Protein AF-A0A7I7LDH7-F1 (afdb_monomer_lite)

Sequence (86 aa):
MVAERLCAAAELIDNAIADHWARLTFDGAAAGRDYPSHGDALRAGLERLGAQLSQWSSATVDIAVAMRAAANHYVDADRGAAARIA

InterPro domains:
  IPR022536 ESX-1 secretion-associated protein EspC [PF10824] (3-85)

Organism: NCBI:txid133549

Structure (mmCIF, N/CA/C/O backbone):
data_AF-A0A7I7LDH7-F1
#
_entry.id   AF-A0A7I7LDH7-F1
#
loop_
_atom_site.group_PDB
_atom_site.id
_atom_site.type_symbol
_atom_site.label_atom_id
_atom_site.label_alt_id
_atom_site.label_comp_id
_atom_site.label_asym_id
_atom_site.label_entity_id
_atom_site.label_seq_id
_atom_site.pdbx_PDB_ins_code
_atom_site.Cartn_x
_atom_site.Cartn_y
_atom_site.Cartn_z
_atom_site.occupancy
_atom_site.B_iso_or_equiv
_atom_site.auth_seq_id
_atom_site.auth_comp_id
_atom_site.auth_asym_id
_atom_site.auth_atom_id
_atom_site.pdbx_PDB_model_num
ATOM 1 N N . MET A 1 1 ? 12.608 9.862 -10.293 1.00 72.38 1 MET A N 1
ATOM 2 C CA . MET A 1 1 ? 11.620 9.347 -11.288 1.00 72.38 1 MET A CA 1
ATOM 3 C C . MET A 1 1 ? 10.229 9.192 -10.659 1.00 72.38 1 MET A C 1
ATOM 5 O O . MET A 1 1 ? 10.111 9.311 -9.448 1.00 72.38 1 MET A O 1
ATOM 9 N N . VAL A 1 2 ? 9.165 8.943 -11.442 1.00 79.56 2 VAL A N 1
ATOM 10 C CA . VAL A 1 2 ? 7.796 8.714 -10.910 1.00 79.56 2 VAL A CA 1
ATOM 11 C C . VAL A 1 2 ? 7.738 7.531 -9.935 1.00 79.56 2 VAL A C 1
ATOM 13 O O . VAL A 1 2 ? 7.082 7.646 -8.907 1.00 79.56 2 VAL A O 1
ATOM 16 N N . ALA A 1 3 ? 8.490 6.460 -10.205 1.00 74.38 3 ALA A N 1
ATOM 17 C CA . ALA A 1 3 ? 8.599 5.288 -9.333 1.00 74.38 3 ALA A CA 1
ATOM 18 C C . ALA A 1 3 ? 9.143 5.625 -7.930 1.00 74.38 3 ALA A C 1
ATOM 20 O O . ALA A 1 3 ? 8.545 5.245 -6.934 1.00 74.38 3 ALA A O 1
ATOM 21 N N . GLU A 1 4 ? 10.219 6.412 -7.833 1.00 77.25 4 GLU A N 1
ATOM 22 C CA . GLU A 1 4 ? 10.783 6.832 -6.535 1.00 77.25 4 GLU A CA 1
ATOM 23 C C . GLU A 1 4 ? 9.802 7.689 -5.734 1.00 77.25 4 GLU A C 1
ATOM 25 O O . GLU A 1 4 ? 9.713 7.565 -4.519 1.00 77.25 4 GLU A O 1
ATOM 30 N N . ARG A 1 5 ? 9.025 8.535 -6.421 1.00 80.75 5 ARG A N 1
ATOM 31 C CA . ARG A 1 5 ? 8.004 9.361 -5.772 1.00 80.75 5 ARG A CA 1
ATOM 32 C C . ARG A 1 5 ? 6.833 8.520 -5.254 1.00 80.75 5 ARG A C 1
ATOM 34 O O . ARG A 1 5 ? 6.253 8.876 -4.237 1.00 80.75 5 ARG A O 1
ATOM 41 N N . LEU A 1 6 ? 6.496 7.427 -5.941 1.00 76.94 6 LEU A N 1
ATOM 42 C CA . LEU A 1 6 ? 5.487 6.464 -5.495 1.00 76.94 6 LEU A CA 1
ATOM 43 C C . LEU A 1 6 ? 5.968 5.684 -4.265 1.00 76.94 6 LEU A C 1
ATOM 45 O O . LEU A 1 6 ? 5.233 5.627 -3.286 1.00 76.94 6 LEU A O 1
ATOM 49 N N . CYS A 1 7 ? 7.207 5.180 -4.266 1.00 81.62 7 CYS A N 1
ATOM 50 C CA . CYS A 1 7 ? 7.782 4.511 -3.093 1.00 81.62 7 CYS A CA 1
ATOM 51 C C . CYS A 1 7 ? 7.870 5.452 -1.883 1.00 81.62 7 CYS A C 1
ATOM 53 O O . CYS A 1 7 ? 7.429 5.094 -0.799 1.00 81.62 7 CYS A O 1
ATOM 55 N N . ALA A 1 8 ? 8.356 6.681 -2.073 1.00 85.75 8 ALA A N 1
ATOM 56 C CA . ALA A 1 8 ? 8.458 7.653 -0.985 1.00 85.75 8 ALA A CA 1
ATOM 57 C C . ALA A 1 8 ? 7.083 8.032 -0.403 1.00 85.75 8 ALA A C 1
ATOM 59 O O . ALA A 1 8 ? 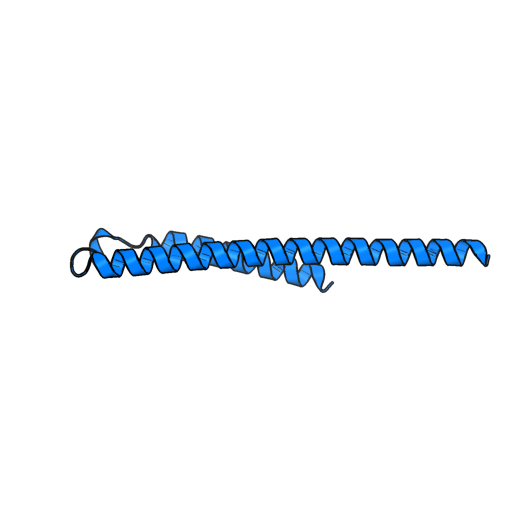6.951 8.226 0.802 1.00 85.75 8 ALA A O 1
ATOM 60 N N . ALA A 1 9 ? 6.047 8.130 -1.245 1.00 80.94 9 ALA A N 1
ATOM 61 C CA . ALA A 1 9 ? 4.684 8.368 -0.777 1.00 80.94 9 ALA A CA 1
ATOM 62 C C . ALA A 1 9 ? 4.131 7.169 0.011 1.00 80.94 9 ALA A C 1
ATOM 64 O O . ALA A 1 9 ? 3.486 7.369 1.036 1.00 80.94 9 ALA A O 1
ATOM 65 N N . ALA A 1 10 ? 4.409 5.948 -0.450 1.00 79.62 10 ALA A N 1
ATOM 66 C CA . ALA A 1 10 ? 4.010 4.708 0.208 1.00 79.62 10 ALA A CA 1
ATOM 67 C C . ALA A 1 10 ? 4.647 4.579 1.607 1.00 79.62 10 ALA A C 1
ATOM 69 O O . ALA A 1 10 ? 3.933 4.425 2.594 1.00 79.62 10 ALA A O 1
ATOM 70 N N . GLU A 1 11 ? 5.963 4.792 1.716 1.00 85.06 11 GLU A N 1
ATOM 71 C CA . GLU A 1 11 ? 6.689 4.778 2.996 1.00 85.06 11 GLU A CA 1
ATOM 72 C C . GLU A 1 11 ? 6.201 5.860 3.970 1.00 85.06 11 GLU A C 1
ATOM 74 O O . GLU A 1 11 ? 6.069 5.617 5.171 1.00 85.06 11 GLU A O 1
ATOM 79 N N . LEU A 1 12 ? 5.914 7.068 3.474 1.00 89.25 12 LEU A N 1
ATOM 80 C CA . LEU A 1 12 ? 5.414 8.164 4.307 1.00 89.25 12 LEU A CA 1
ATOM 81 C C . LEU A 1 12 ? 4.033 7.833 4.881 1.00 89.25 12 LEU A C 1
ATOM 83 O O . LEU A 1 12 ? 3.777 8.084 6.059 1.00 89.25 12 LEU A O 1
ATOM 87 N N . ILE A 1 13 ? 3.161 7.247 4.060 1.00 82.00 13 ILE A N 1
ATOM 88 C CA . ILE A 1 13 ? 1.822 6.827 4.473 1.00 82.00 13 ILE A CA 1
ATOM 89 C C . ILE A 1 13 ? 1.906 5.680 5.486 1.00 82.00 13 ILE A C 1
ATOM 91 O O . ILE A 1 13 ? 1.248 5.762 6.521 1.00 82.00 13 ILE A O 1
ATOM 95 N N . ASP A 1 14 ? 2.748 4.669 5.259 1.00 83.75 14 ASP A N 1
ATOM 96 C CA . ASP A 1 14 ? 2.913 3.550 6.197 1.00 83.75 14 ASP A CA 1
ATOM 97 C C . ASP A 1 14 ? 3.435 4.007 7.566 1.00 83.75 14 ASP A C 1
ATOM 99 O O . ASP A 1 14 ? 2.888 3.615 8.599 1.00 83.75 14 ASP A O 1
ATOM 103 N N . ASN A 1 15 ? 4.432 4.896 7.593 1.00 85.00 15 ASN A N 1
ATOM 104 C CA . ASN A 1 15 ? 4.948 5.458 8.843 1.00 85.00 15 ASN A CA 1
ATOM 105 C C . ASN A 1 15 ? 3.885 6.290 9.576 1.00 85.00 15 ASN A C 1
ATOM 107 O O . ASN A 1 1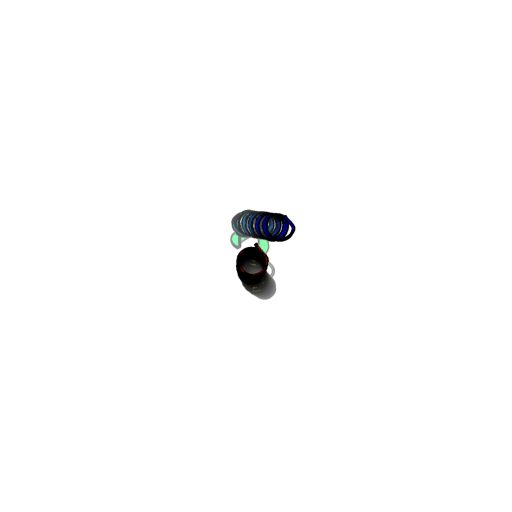5 ? 3.714 6.157 10.787 1.00 85.00 15 ASN A O 1
ATOM 111 N N . ALA A 1 16 ? 3.120 7.109 8.846 1.00 83.94 16 ALA A N 1
ATOM 112 C CA . ALA A 1 16 ? 2.043 7.902 9.432 1.00 83.94 16 ALA A CA 1
ATOM 113 C C . ALA A 1 16 ? 0.930 7.024 10.029 1.00 83.94 16 ALA A C 1
ATOM 115 O O . ALA A 1 16 ? 0.374 7.367 11.074 1.00 83.94 16 ALA A O 1
ATOM 116 N N . ILE A 1 17 ? 0.612 5.890 9.398 1.00 80.44 17 ILE A N 1
ATOM 117 C CA . ILE A 1 17 ? -0.333 4.903 9.933 1.00 80.44 17 ILE A CA 1
ATOM 118 C C . ILE A 1 17 ? 0.239 4.272 11.195 1.00 80.44 17 ILE A C 1
ATOM 120 O O . ILE A 1 17 ? -0.445 4.285 12.213 1.00 80.44 17 ILE A O 1
ATOM 124 N N . ALA A 1 18 ? 1.474 3.767 11.156 1.00 80.81 18 ALA A N 1
ATOM 125 C CA . ALA A 1 18 ? 2.107 3.127 12.306 1.00 80.81 18 ALA A CA 1
ATOM 126 C C . ALA A 1 18 ? 2.115 4.054 13.535 1.00 80.81 18 ALA A C 1
ATOM 128 O O . ALA A 1 18 ? 1.686 3.650 14.617 1.00 80.81 18 ALA A O 1
ATOM 129 N N . ASP A 1 19 ? 2.485 5.323 13.345 1.00 82.06 19 ASP A N 1
ATOM 130 C CA . ASP A 1 19 ? 2.476 6.339 14.399 1.00 82.06 19 ASP A CA 1
ATOM 131 C C . ASP A 1 19 ? 1.060 6.682 14.871 1.00 82.06 19 ASP A C 1
ATOM 133 O O . ASP A 1 19 ? 0.797 6.777 16.073 1.00 82.06 19 ASP A O 1
ATOM 137 N N . HIS A 1 20 ? 0.115 6.879 13.946 1.00 72.12 20 HIS A N 1
ATOM 138 C CA . HIS A 1 20 ? -1.263 7.201 14.312 1.00 72.12 20 HIS A CA 1
ATOM 139 C C . HIS A 1 20 ? -1.934 6.040 15.049 1.00 72.12 20 HIS A C 1
ATOM 141 O O . HIS A 1 20 ? -2.729 6.274 15.951 1.00 72.12 20 HIS A O 1
ATOM 147 N N . TRP A 1 21 ? -1.576 4.801 14.724 1.00 67.75 21 TRP A N 1
ATOM 148 C CA . TRP A 1 21 ? -2.119 3.591 15.332 1.00 67.75 21 TRP A CA 1
ATOM 149 C C . TRP A 1 21 ? -1.526 3.308 16.698 1.00 67.75 21 TRP A C 1
ATOM 151 O O . TRP A 1 21 ? -2.279 3.058 17.635 1.00 67.75 21 TRP A O 1
ATOM 161 N N . ALA A 1 22 ? -0.206 3.451 16.840 1.00 70.31 22 ALA A N 1
ATOM 162 C CA . ALA A 1 22 ? 0.466 3.421 18.137 1.00 70.31 22 ALA A CA 1
ATOM 163 C C . ALA A 1 22 ? -0.080 4.502 19.086 1.00 70.31 22 ALA A C 1
ATOM 165 O O . ALA A 1 22 ? -0.099 4.333 20.308 1.00 70.31 22 ALA A O 1
ATOM 166 N N . ARG A 1 23 ? -0.575 5.612 18.530 1.00 64.25 23 ARG A N 1
ATOM 167 C CA . ARG A 1 23 ? -1.300 6.630 19.288 1.00 64.25 23 ARG A CA 1
ATOM 168 C C . ARG A 1 23 ? -2.756 6.240 19.536 1.00 64.25 23 ARG A C 1
ATOM 170 O O . ARG A 1 23 ? -3.188 6.371 20.667 1.00 64.25 23 ARG A O 1
ATOM 177 N N . LEU A 1 24 ? -3.500 5.723 18.555 1.00 58.56 24 LEU A N 1
ATOM 178 C CA . LEU A 1 24 ? -4.897 5.263 18.690 1.00 58.56 24 LEU A CA 1
ATOM 179 C C . LEU A 1 24 ? -5.084 4.084 19.650 1.00 58.56 24 LEU A C 1
ATOM 181 O O . LEU A 1 24 ? -6.195 3.887 20.132 1.00 58.56 24 LEU A O 1
ATOM 185 N N . THR A 1 25 ? -4.017 3.376 20.027 1.00 57.50 25 THR A N 1
ATOM 186 C CA . THR A 1 25 ? -3.994 2.555 21.251 1.00 57.50 25 THR A CA 1
ATOM 187 C C . THR A 1 25 ? -4.260 3.355 22.540 1.00 57.50 25 THR A C 1
ATOM 189 O O . THR A 1 25 ? -4.181 2.785 23.627 1.00 57.50 25 THR A O 1
ATOM 192 N N . PHE A 1 26 ? -4.618 4.646 22.429 1.00 53.12 26 PHE A N 1
ATOM 193 C CA . PHE A 1 26 ? -5.423 5.434 23.364 1.00 53.12 26 PHE A CA 1
ATOM 194 C C . PHE A 1 26 ? -6.500 4.576 24.043 1.00 53.12 26 PHE A C 1
ATOM 196 O O . PHE A 1 26 ? -7.620 4.404 23.572 1.00 53.12 26 PHE A O 1
ATOM 203 N N . ASP A 1 27 ? -6.103 4.066 25.201 1.00 54.19 27 ASP A N 1
ATOM 204 C CA . ASP A 1 27 ? -6.888 3.980 26.416 1.00 54.19 27 ASP A CA 1
ATOM 205 C C . ASP A 1 27 ? -8.320 3.453 26.241 1.00 54.19 27 ASP A C 1
ATOM 207 O O . ASP A 1 27 ? -9.323 4.143 26.455 1.00 54.19 27 ASP A O 1
ATOM 211 N N 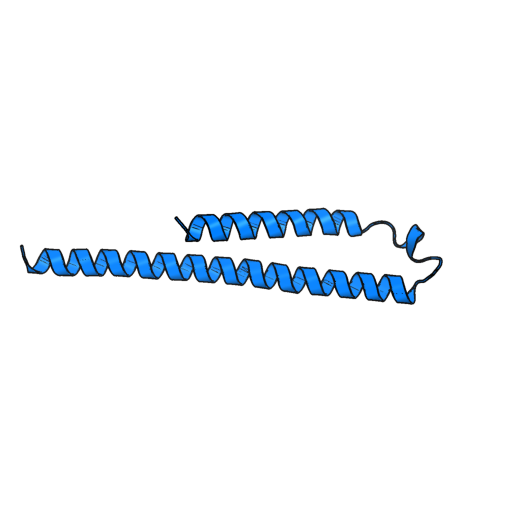. GLY A 1 28 ? -8.419 2.160 25.926 1.00 49.09 28 GLY A N 1
ATOM 212 C CA . GLY A 1 28 ? -9.669 1.415 26.074 1.00 49.09 28 GLY A CA 1
ATOM 213 C C . GLY A 1 28 ? -10.268 1.510 27.489 1.00 49.09 28 GLY A C 1
ATOM 214 O O . GLY A 1 28 ? -11.455 1.228 27.652 1.00 49.09 28 GLY A O 1
ATOM 215 N N . ALA A 1 29 ? -9.506 1.952 28.502 1.00 52.97 29 ALA A N 1
ATOM 216 C CA . ALA A 1 29 ? -10.029 2.193 29.842 1.00 52.97 29 ALA A CA 1
ATOM 217 C C . ALA A 1 29 ? -10.757 3.547 29.984 1.00 52.97 29 ALA A C 1
ATOM 219 O O . ALA A 1 29 ? -11.587 3.656 30.888 1.00 52.97 29 ALA A O 1
ATOM 220 N N . ALA A 1 30 ? -10.534 4.527 29.095 1.00 50.88 30 ALA A N 1
ATOM 221 C CA . ALA A 1 30 ? -11.222 5.825 29.109 1.00 50.88 30 ALA A CA 1
ATOM 222 C C . ALA A 1 30 ? -12.411 5.911 28.134 1.00 50.88 30 ALA A C 1
ATOM 224 O O . ALA A 1 30 ? -13.469 6.396 28.524 1.00 50.88 30 ALA A O 1
ATOM 225 N N . ALA A 1 31 ? -12.288 5.416 26.895 1.00 49.53 31 ALA A N 1
ATOM 226 C CA . ALA A 1 31 ? -13.384 5.473 25.911 1.00 49.53 31 ALA A CA 1
ATOM 227 C C . ALA A 1 31 ? -14.340 4.261 25.981 1.00 49.53 31 ALA A C 1
ATOM 229 O O . ALA A 1 31 ? -15.509 4.358 25.607 1.00 49.53 31 ALA A O 1
ATOM 230 N N . GLY A 1 32 ? -13.859 3.113 26.474 1.00 53.19 32 GLY A N 1
ATOM 231 C CA . GLY A 1 32 ? -14.610 1.852 26.502 1.00 53.19 32 GLY A CA 1
ATOM 232 C C . GLY A 1 32 ? -15.572 1.688 27.681 1.00 53.19 32 GLY A C 1
ATOM 233 O O . GLY A 1 32 ? -16.423 0.802 27.634 1.00 53.19 32 GLY A O 1
ATOM 234 N N . ARG A 1 33 ? -15.475 2.519 28.730 1.00 54.38 33 ARG A N 1
ATOM 235 C CA . ARG A 1 33 ? -16.328 2.363 29.923 1.00 54.38 33 ARG A CA 1
ATOM 236 C C . ARG A 1 33 ? -17.782 2.771 29.709 1.00 54.38 33 ARG A C 1
ATOM 238 O O . ARG A 1 33 ? -18.648 2.154 30.322 1.00 54.38 33 ARG A O 1
ATOM 245 N N . ASP A 1 34 ? -18.041 3.724 28.817 1.00 57.31 34 ASP A N 1
ATOM 246 C CA . ASP A 1 34 ? -19.399 4.227 28.589 1.00 57.31 34 ASP A CA 1
ATOM 247 C C . ASP A 1 34 ? -20.085 3.584 27.371 1.00 57.31 34 ASP A C 1
ATOM 249 O O . ASP A 1 34 ? -21.311 3.510 27.351 1.00 57.31 34 ASP A O 1
ATOM 253 N N . TYR A 1 35 ? -19.341 3.076 26.369 1.00 55.03 35 TYR A N 1
ATOM 254 C CA . TYR A 1 35 ? -19.935 2.499 25.146 1.00 55.03 35 TYR A CA 1
ATOM 255 C C . TYR A 1 35 ? -19.067 1.400 24.470 1.00 55.03 35 TYR A C 1
ATOM 257 O O . TYR A 1 35 ? -18.577 1.570 23.347 1.00 55.03 35 TYR A O 1
ATOM 265 N N . PRO A 1 36 ? -18.878 0.236 25.126 1.00 65.44 36 PRO A N 1
ATOM 266 C CA . PRO A 1 36 ? -17.911 -0.794 24.717 1.00 65.44 36 PRO A CA 1
ATOM 267 C C . PRO A 1 36 ? -18.154 -1.364 23.309 1.00 65.44 36 PRO A C 1
ATOM 269 O O . PRO A 1 36 ? -17.208 -1.558 22.551 1.00 65.44 36 PRO A O 1
ATOM 272 N N . SER A 1 37 ? -19.414 -1.552 22.904 1.00 62.91 37 SER A N 1
ATOM 273 C CA . SER A 1 37 ? -19.750 -2.086 21.573 1.00 62.91 37 SER A CA 1
ATOM 274 C C . SER A 1 37 ? -19.352 -1.154 20.424 1.00 62.91 37 SER A C 1
ATOM 276 O O . SER A 1 37 ? -18.969 -1.619 19.352 1.00 62.91 37 SER A O 1
ATOM 278 N N . HIS A 1 38 ? -19.420 0.161 20.639 1.00 67.50 38 HIS A N 1
ATOM 279 C CA . HIS A 1 38 ? -19.052 1.147 19.623 1.00 67.50 38 HIS A CA 1
ATOM 280 C C . HIS A 1 38 ? -17.544 1.389 19.591 1.00 67.50 38 HIS A C 1
ATOM 282 O O . HIS A 1 38 ? -16.993 1.607 18.513 1.00 67.50 38 HIS A O 1
ATOM 288 N N . GLY A 1 39 ? -16.867 1.286 20.739 1.00 72.25 39 GLY A N 1
ATOM 289 C CA . GLY A 1 39 ? -15.405 1.292 20.803 1.00 72.25 39 GLY A CA 1
ATOM 290 C C . GLY A 1 39 ? -14.790 0.113 20.044 1.00 72.25 39 GLY A C 1
ATOM 291 O O . GLY A 1 39 ? -13.881 0.305 19.238 1.00 72.25 39 GLY A O 1
ATOM 292 N N . ASP A 1 40 ? -15.337 -1.091 20.221 1.00 75.75 40 ASP A N 1
ATOM 293 C CA . ASP A 1 40 ? -14.877 -2.282 19.499 1.00 75.75 40 ASP A CA 1
ATOM 294 C C . ASP A 1 40 ? -15.153 -2.203 17.992 1.00 75.75 40 ASP A C 1
ATOM 296 O O . ASP A 1 40 ? -14.285 -2.552 17.189 1.00 75.75 40 ASP A O 1
ATOM 300 N N . ALA A 1 41 ? -16.318 -1.685 17.589 1.00 80.38 41 ALA A N 1
ATOM 301 C CA . ALA A 1 41 ? -16.633 -1.464 16.178 1.00 80.38 41 ALA A CA 1
ATOM 302 C C . ALA A 1 41 ? -15.690 -0.436 15.525 1.00 80.38 41 ALA A C 1
ATOM 304 O O . ALA A 1 41 ? -15.236 -0.643 14.398 1.00 80.38 41 ALA A O 1
ATOM 305 N N . LEU A 1 42 ? -15.358 0.648 16.237 1.00 79.44 42 LEU A N 1
ATOM 306 C CA . LEU A 1 42 ? -14.410 1.659 15.769 1.00 79.44 42 LEU A CA 1
ATOM 307 C C . LEU A 1 42 ? -12.998 1.080 15.641 1.00 79.44 42 LEU A C 1
ATOM 309 O O . LEU A 1 42 ? -12.347 1.286 14.618 1.00 79.44 42 LEU A O 1
ATOM 313 N N . ARG A 1 43 ? -12.548 0.314 16.639 1.00 76.12 43 ARG A N 1
ATOM 314 C CA . ARG A 1 43 ? -11.250 -0.368 16.615 1.00 76.12 43 ARG A CA 1
ATOM 315 C C . ARG A 1 43 ? -11.142 -1.332 15.436 1.00 76.12 43 ARG A C 1
ATOM 317 O O . ARG A 1 43 ? -10.194 -1.224 14.668 1.00 76.12 43 ARG A O 1
ATOM 324 N N . ALA A 1 44 ? -12.138 -2.191 15.225 1.00 82.94 44 ALA A N 1
ATOM 325 C CA . ALA A 1 44 ? -12.165 -3.102 14.079 1.00 82.94 44 ALA A CA 1
ATOM 326 C C . ALA A 1 44 ? -12.208 -2.358 12.728 1.00 82.94 44 ALA A C 1
ATOM 328 O O . ALA A 1 44 ? -11.598 -2.791 11.748 1.00 82.94 44 ALA A O 1
ATOM 329 N N . GLY A 1 45 ? -12.917 -1.225 12.661 1.00 84.62 45 GLY A N 1
ATOM 330 C CA . GLY A 1 45 ? -12.951 -0.361 11.479 1.00 84.62 45 GLY A CA 1
ATOM 331 C C . GLY A 1 45 ? -11.588 0.257 11.163 1.00 84.62 45 GLY A C 1
ATOM 332 O O . GLY A 1 45 ? -11.158 0.235 10.008 1.00 84.62 45 GLY A O 1
ATOM 333 N N .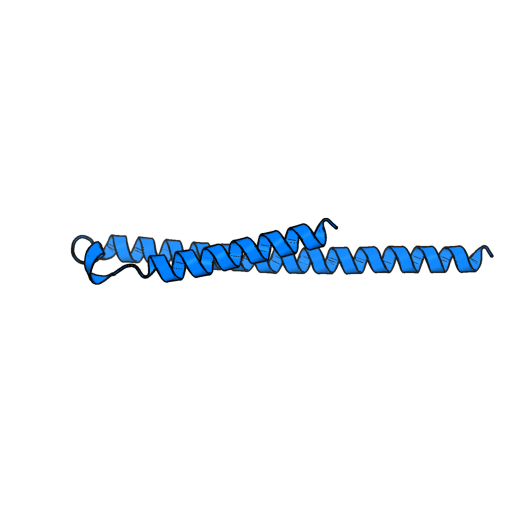 LEU A 1 46 ? -10.891 0.747 12.190 1.00 83.50 46 LEU A N 1
ATOM 334 C CA . LEU A 1 46 ? -9.527 1.255 12.079 1.00 83.50 46 LEU A CA 1
ATOM 335 C C . LEU A 1 46 ? -8.579 0.133 11.651 1.00 83.50 46 LEU A C 1
ATOM 337 O O . LEU A 1 46 ? -7.958 0.268 10.603 1.00 83.50 46 LEU A O 1
ATOM 341 N N . GLU A 1 47 ? -8.574 -1.010 12.343 1.00 83.69 47 GLU A N 1
ATOM 342 C CA . GLU A 1 47 ? -7.786 -2.206 11.996 1.00 83.69 47 GLU A CA 1
ATOM 343 C C . GLU A 1 47 ? -7.949 -2.627 10.523 1.00 83.69 47 GLU A C 1
ATOM 345 O O . GLU A 1 47 ? -6.980 -2.913 9.813 1.00 83.69 47 GLU A O 1
ATOM 350 N N . ARG A 1 48 ? -9.180 -2.587 10.008 1.00 88.31 48 ARG A N 1
ATOM 351 C CA . ARG A 1 48 ? -9.455 -2.872 8.596 1.00 88.31 48 ARG A CA 1
ATOM 352 C C . ARG A 1 48 ? -8.929 -1.785 7.651 1.00 88.31 48 ARG A C 1
ATOM 354 O O . ARG A 1 48 ? -8.504 -2.107 6.540 1.00 88.31 48 ARG A O 1
ATOM 361 N N . LEU A 1 49 ? -8.997 -0.509 8.025 1.00 88.94 49 LEU A N 1
ATOM 362 C CA . LEU A 1 49 ? -8.475 0.582 7.196 1.00 88.94 49 LEU A CA 1
ATOM 363 C C . LEU A 1 49 ? -6.954 0.502 7.049 1.00 88.94 49 LEU A C 1
ATOM 365 O O . LEU A 1 49 ? -6.453 0.665 5.942 1.00 88.94 49 LEU A O 1
ATOM 369 N N . GLY A 1 50 ? -6.219 0.192 8.115 1.00 87.19 50 GLY A N 1
ATOM 370 C CA . GLY A 1 50 ? -4.755 0.090 8.030 1.00 87.19 50 GLY A CA 1
ATOM 371 C C . GLY A 1 50 ? -4.316 -1.114 7.229 1.00 87.19 50 GLY A C 1
ATOM 372 O O . GLY A 1 50 ? -3.430 -0.976 6.398 1.00 87.19 50 GLY A O 1
ATOM 373 N N . ALA A 1 51 ? -5.001 -2.254 7.369 1.00 87.81 51 ALA A N 1
ATOM 374 C CA . ALA A 1 51 ? -4.751 -3.405 6.505 1.00 87.81 51 ALA A CA 1
ATOM 375 C C . ALA A 1 51 ? -4.922 -3.058 5.011 1.00 87.81 51 ALA A C 1
ATOM 377 O O . ALA A 1 51 ? -4.091 -3.438 4.188 1.00 87.81 51 ALA A O 1
ATOM 378 N N . GLN A 1 52 ? -5.964 -2.294 4.658 1.00 89.38 52 GLN A N 1
ATOM 379 C CA . GLN A 1 52 ? -6.178 -1.829 3.282 1.00 89.38 52 GLN A CA 1
ATOM 380 C C . GLN A 1 52 ? -5.097 -0.847 2.817 1.00 89.38 52 GLN A C 1
ATOM 382 O O . GLN A 1 52 ? -4.642 -0.944 1.678 1.00 89.38 52 GLN A O 1
ATOM 387 N N . LEU A 1 53 ? -4.666 0.084 3.673 1.00 87.81 53 LEU A N 1
ATOM 388 C CA . LEU A 1 53 ? -3.618 1.037 3.305 1.00 87.81 53 LEU A CA 1
ATOM 389 C C . LEU A 1 53 ? -2.253 0.356 3.152 1.00 87.81 53 LEU A C 1
ATOM 391 O O . LEU A 1 53 ? -1.575 0.625 2.166 1.00 87.81 53 LEU A O 1
ATOM 395 N N . SER A 1 54 ? -1.880 -0.572 4.037 1.00 84.94 54 SER A N 1
ATOM 396 C CA . SER A 1 54 ? -0.642 -1.348 3.886 1.00 84.94 54 SER A CA 1
ATOM 397 C C . SER A 1 54 ? -0.658 -2.199 2.614 1.00 84.94 54 SER A C 1
ATOM 399 O O . SER A 1 54 ? 0.347 -2.291 1.911 1.00 84.94 54 SER A O 1
ATOM 401 N N . GLN A 1 55 ? -1.810 -2.778 2.255 1.00 91.44 55 GLN A N 1
ATOM 402 C CA . GLN A 1 55 ? -1.957 -3.484 0.981 1.00 91.44 55 GLN A CA 1
ATOM 403 C C . GLN A 1 55 ? -1.776 -2.544 -0.219 1.00 91.44 55 GLN A C 1
ATOM 405 O O . GLN A 1 55 ? -1.091 -2.895 -1.180 1.00 91.44 55 GLN A O 1
ATOM 410 N N . TRP A 1 56 ? -2.368 -1.349 -0.173 1.00 92.12 56 TRP A N 1
ATOM 411 C CA . TRP A 1 56 ? -2.199 -0.339 -1.217 1.00 92.12 56 TRP A CA 1
ATOM 412 C C . TRP A 1 56 ? -0.742 0.136 -1.337 1.00 92.12 56 TRP A C 1
ATOM 414 O O . TRP A 1 56 ? -0.237 0.279 -2.453 1.00 92.12 56 TRP A O 1
ATOM 424 N N . SER A 1 57 ? -0.057 0.327 -0.207 1.00 84.88 57 SER A N 1
ATOM 425 C CA . SER A 1 57 ? 1.365 0.682 -0.153 1.00 84.88 57 SER A CA 1
ATOM 426 C C . SER A 1 57 ? 2.218 -0.388 -0.841 1.00 84.88 57 SER A C 1
ATOM 428 O O . SER A 1 57 ? 2.927 -0.092 -1.806 1.00 84.88 57 SER A O 1
ATOM 430 N N . SER A 1 58 ? 2.044 -1.658 -0.454 1.00 87.12 58 SER A N 1
ATOM 431 C CA . SER A 1 58 ? 2.730 -2.796 -1.080 1.00 87.12 58 SER A CA 1
ATOM 432 C C . SER A 1 58 ? 2.471 -2.872 -2.587 1.00 87.12 58 SER A C 1
ATOM 434 O O . SER A 1 58 ? 3.410 -2.977 -3.371 1.00 87.12 58 SER A O 1
ATOM 436 N N . ALA A 1 59 ? 1.212 -2.752 -3.016 1.00 93.12 59 ALA A N 1
ATOM 437 C CA . ALA A 1 59 ? 0.861 -2.782 -4.436 1.00 93.12 59 ALA A CA 1
ATOM 438 C C . ALA A 1 59 ? 1.501 -1.620 -5.218 1.00 93.12 59 ALA A C 1
ATOM 440 O O . ALA A 1 59 ? 1.894 -1.774 -6.375 1.00 93.12 59 ALA A O 1
ATOM 441 N N . THR A 1 60 ? 1.640 -0.454 -4.589 1.00 86.94 60 THR A N 1
ATOM 442 C CA . THR A 1 60 ? 2.301 0.712 -5.185 1.00 86.94 60 THR A CA 1
ATOM 443 C C . THR A 1 60 ? 3.802 0.474 -5.373 1.00 86.94 60 THR A C 1
ATOM 445 O O . THR A 1 60 ? 4.353 0.837 -6.417 1.00 86.94 60 THR A O 1
ATOM 448 N N . VAL A 1 61 ? 4.455 -0.183 -4.409 1.00 88.31 61 VAL A N 1
ATOM 449 C CA . VAL A 1 61 ? 5.858 -0.613 -4.523 1.00 88.31 61 VAL A CA 1
ATOM 450 C C . VAL A 1 61 ? 6.025 -1.628 -5.657 1.00 88.31 61 VAL A C 1
ATOM 452 O O . VAL A 1 61 ? 6.912 -1.456 -6.495 1.00 88.31 61 VAL A O 1
ATOM 455 N N . ASP A 1 62 ? 5.142 -2.623 -5.756 1.00 90.88 62 ASP A N 1
ATOM 456 C CA . ASP A 1 62 ? 5.190 -3.632 -6.823 1.00 90.88 62 ASP A CA 1
ATOM 457 C C . ASP A 1 62 ? 5.068 -2.998 -8.217 1.00 90.88 62 ASP A C 1
ATOM 459 O O . ASP A 1 62 ? 5.829 -3.318 -9.137 1.00 90.88 62 ASP A O 1
ATOM 463 N N . ILE A 1 63 ? 4.161 -2.027 -8.373 1.00 90.31 63 ILE A N 1
ATOM 464 C CA . ILE A 1 63 ? 4.005 -1.259 -9.616 1.00 90.31 63 ILE A CA 1
ATOM 465 C C . ILE A 1 63 ? 5.284 -0.477 -9.934 1.00 90.31 63 ILE A C 1
ATOM 467 O O . ILE A 1 63 ? 5.741 -0.478 -11.080 1.00 90.31 63 ILE A O 1
ATOM 471 N N . ALA A 1 64 ? 5.893 0.174 -8.941 1.00 87.31 64 ALA A N 1
ATOM 472 C CA . ALA A 1 64 ? 7.132 0.922 -9.131 1.00 87.31 64 ALA A CA 1
ATOM 473 C C . ALA A 1 64 ? 8.294 0.013 -9.582 1.00 87.31 64 ALA A C 1
ATOM 475 O O . ALA A 1 64 ? 9.065 0.392 -10.472 1.00 87.31 64 ALA A O 1
ATOM 476 N N . VAL A 1 65 ? 8.389 -1.202 -9.029 1.00 91.00 65 VAL A N 1
ATOM 477 C CA . VAL A 1 65 ? 9.359 -2.226 -9.451 1.00 91.00 65 VAL A CA 1
ATOM 478 C C . VAL A 1 65 ? 9.107 -2.652 -10.898 1.00 91.00 65 VAL A C 1
ATOM 480 O O . VAL A 1 65 ? 10.039 -2.642 -11.708 1.00 91.00 65 VAL A O 1
ATOM 483 N N . ALA A 1 66 ? 7.856 -2.948 -11.258 1.00 91.44 66 ALA A N 1
ATOM 484 C CA . ALA A 1 66 ? 7.486 -3.328 -12.620 1.00 91.44 66 ALA A CA 1
ATOM 485 C C . ALA A 1 66 ? 7.811 -2.221 -13.639 1.00 91.44 66 ALA A C 1
ATOM 487 O O . ALA A 1 66 ? 8.372 -2.495 -14.702 1.00 91.44 66 ALA A O 1
ATOM 488 N N . MET A 1 67 ? 7.544 -0.955 -13.296 1.00 87.56 67 MET A N 1
ATOM 489 C CA . MET A 1 67 ? 7.904 0.192 -14.136 1.00 87.56 67 MET A CA 1
ATOM 490 C C . MET A 1 67 ? 9.417 0.291 -14.360 1.00 87.56 67 MET A C 1
ATOM 492 O O . MET A 1 67 ? 9.857 0.567 -15.476 1.00 87.56 67 MET A O 1
ATOM 496 N N . ARG A 1 68 ? 10.227 0.050 -13.321 1.00 87.19 68 ARG A N 1
ATOM 497 C CA . ARG A 1 68 ? 11.692 0.090 -13.432 1.00 87.19 68 ARG A CA 1
ATOM 498 C C . ARG A 1 68 ? 12.228 -1.046 -14.301 1.00 87.19 68 ARG A C 1
ATOM 500 O O . ARG A 1 68 ? 13.107 -0.811 -15.126 1.00 87.19 68 ARG A O 1
ATOM 507 N N . ALA A 1 69 ? 11.673 -2.248 -14.158 1.00 90.25 69 ALA A N 1
ATOM 508 C CA . ALA A 1 69 ? 12.019 -3.389 -15.001 1.00 90.25 69 ALA A CA 1
ATOM 509 C C . ALA A 1 69 ? 11.683 -3.124 -16.479 1.00 90.25 69 ALA A C 1
ATOM 511 O O . ALA A 1 69 ? 12.522 -3.349 -17.350 1.00 90.25 69 ALA A O 1
ATOM 512 N N . ALA A 1 70 ? 10.498 -2.570 -16.756 1.00 86.50 70 ALA A N 1
ATOM 513 C CA . ALA A 1 70 ? 10.096 -2.200 -18.110 1.00 86.50 70 ALA A CA 1
ATOM 514 C C . ALA A 1 70 ? 11.015 -1.123 -18.711 1.00 86.50 70 ALA A C 1
ATOM 516 O O . ALA A 1 70 ? 11.442 -1.253 -19.856 1.00 86.50 70 ALA A O 1
ATOM 517 N N . ALA A 1 71 ? 11.367 -0.091 -17.937 1.00 87.19 71 ALA A N 1
ATOM 518 C CA . ALA A 1 71 ? 12.290 0.952 -18.381 1.00 87.19 71 ALA A CA 1
ATOM 519 C C . ALA A 1 71 ? 13.680 0.386 -18.724 1.00 87.19 71 ALA A C 1
ATOM 521 O O . ALA A 1 71 ? 14.226 0.715 -19.775 1.00 87.19 71 ALA A O 1
ATOM 522 N N . ASN A 1 72 ? 14.227 -0.504 -17.889 1.00 88.25 72 ASN A N 1
ATOM 523 C CA . ASN A 1 72 ? 15.509 -1.161 -18.162 1.00 88.25 72 ASN A CA 1
ATOM 524 C C . ASN A 1 72 ? 15.455 -1.996 -19.448 1.00 88.25 72 ASN A C 1
ATOM 526 O O . ASN A 1 72 ? 16.335 -1.872 -20.295 1.00 88.25 72 ASN A O 1
ATOM 530 N N . HIS A 1 73 ? 14.386 -2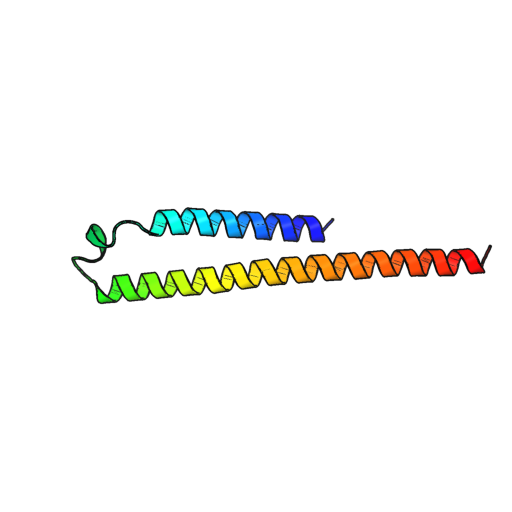.774 -19.637 1.00 84.19 73 HIS A N 1
ATOM 531 C CA . HIS A 1 73 ? 14.199 -3.569 -20.850 1.00 84.19 73 HIS A CA 1
ATOM 532 C C . HIS A 1 73 ? 14.116 -2.698 -22.113 1.00 84.19 73 HIS A C 1
ATOM 534 O O . HIS A 1 73 ? 14.667 -3.059 -23.151 1.00 84.19 73 HIS A O 1
ATOM 540 N N . TYR A 1 74 ? 13.470 -1.529 -22.035 1.00 78.38 74 TYR A N 1
ATOM 541 C CA . TYR A 1 74 ? 13.453 -0.566 -23.141 1.00 78.38 74 TYR A CA 1
ATOM 542 C C . TYR A 1 74 ? 14.853 -0.054 -23.489 1.00 78.38 74 TYR A C 1
ATOM 544 O O . TYR A 1 74 ? 15.198 0.016 -24.666 1.00 78.38 74 TYR A O 1
ATOM 552 N N . VAL A 1 75 ? 15.670 0.267 -22.485 1.00 82.69 75 VAL A N 1
ATOM 553 C CA . VAL A 1 75 ? 17.049 0.726 -22.704 1.00 82.69 75 VAL A CA 1
ATOM 554 C C . VAL A 1 75 ? 17.914 -0.383 -23.314 1.00 82.69 75 VAL A C 1
ATOM 556 O O . VAL A 1 75 ? 18.718 -0.117 -24.206 1.00 82.69 75 VAL A O 1
ATOM 559 N N . ASP A 1 76 ? 17.751 -1.630 -22.876 1.00 82.38 76 ASP A N 1
ATOM 560 C CA . ASP A 1 76 ? 18.498 -2.761 -23.436 1.00 82.38 76 ASP A CA 1
ATOM 561 C C . ASP A 1 76 ? 18.067 -3.079 -24.876 1.00 82.38 76 ASP A C 1
ATOM 563 O O . ASP A 1 76 ? 18.913 -3.364 -25.728 1.00 82.38 76 ASP A O 1
ATOM 567 N N . ALA A 1 77 ? 16.771 -2.955 -25.183 1.00 79.69 77 ALA A N 1
ATOM 568 C CA . ALA A 1 77 ? 16.258 -3.076 -26.544 1.00 79.69 77 ALA A CA 1
ATOM 569 C C . ALA A 1 77 ? 16.810 -1.977 -27.471 1.00 79.69 77 ALA A C 1
ATOM 571 O O . ALA A 1 77 ? 17.200 -2.277 -28.602 1.00 79.69 77 ALA A O 1
ATOM 572 N N . ASP A 1 78 ? 16.896 -0.735 -26.985 1.00 77.62 78 ASP A N 1
ATOM 573 C CA . ASP A 1 78 ? 17.468 0.401 -27.717 1.00 77.62 78 ASP A CA 1
ATOM 574 C C . ASP A 1 78 ? 18.962 0.190 -28.017 1.00 77.62 78 ASP A C 1
ATOM 576 O O . ASP A 1 78 ? 19.393 0.273 -29.170 1.00 77.62 78 ASP A O 1
ATOM 580 N N . ARG A 1 79 ? 19.750 -0.232 -27.016 1.00 79.38 79 ARG A N 1
ATOM 581 C CA . ARG A 1 79 ? 21.167 -0.599 -27.211 1.00 79.38 79 ARG A CA 1
ATOM 582 C C . ARG A 1 79 ? 21.343 -1.748 -28.200 1.00 79.38 79 ARG A C 1
ATOM 584 O O . ARG A 1 79 ? 22.243 -1.708 -29.038 1.00 79.38 79 ARG A O 1
ATOM 591 N N . GLY A 1 80 ? 20.488 -2.766 -28.114 1.00 74.69 80 GLY A N 1
ATOM 592 C CA . GLY A 1 80 ? 20.508 -3.906 -29.025 1.00 74.69 80 GLY A CA 1
ATOM 593 C C . GLY A 1 80 ? 20.167 -3.531 -30.469 1.00 74.69 80 GLY A C 1
ATOM 594 O O . GLY A 1 80 ? 20.691 -4.150 -31.392 1.00 74.69 80 GLY A O 1
ATOM 595 N N . ALA A 1 81 ? 19.315 -2.527 -30.684 1.00 71.88 81 ALA A N 1
ATOM 596 C CA . ALA A 1 81 ? 19.027 -1.992 -32.012 1.00 71.88 81 ALA A CA 1
ATOM 597 C C . ALA A 1 81 ? 20.191 -1.141 -32.544 1.00 71.88 81 ALA A C 1
ATOM 599 O O . ALA A 1 81 ? 20.608 -1.337 -33.684 1.00 71.88 81 ALA A O 1
ATOM 600 N N . ALA A 1 82 ? 20.766 -0.266 -31.712 1.00 74.12 82 ALA A N 1
ATOM 601 C CA . ALA A 1 82 ? 21.906 0.574 -32.081 1.00 74.12 82 ALA A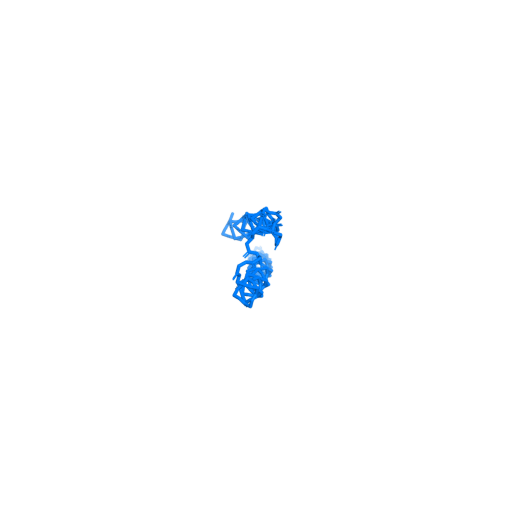 CA 1
ATOM 602 C C . ALA A 1 82 ? 23.136 -0.254 -32.502 1.00 74.12 82 ALA A C 1
ATOM 604 O O . ALA A 1 82 ? 23.778 0.061 -33.500 1.00 74.12 82 ALA A O 1
ATOM 605 N N . ALA A 1 83 ? 23.411 -1.365 -31.810 1.00 74.62 83 ALA A N 1
ATOM 606 C CA . ALA A 1 83 ? 24.518 -2.269 -32.133 1.00 74.62 83 ALA A CA 1
ATOM 607 C C . ALA A 1 83 ? 24.374 -3.012 -33.478 1.00 74.62 83 ALA A C 1
ATOM 609 O O . ALA A 1 83 ? 25.341 -3.606 -33.937 1.00 74.62 83 ALA A O 1
ATOM 610 N N . ARG A 1 84 ? 23.185 -3.021 -34.102 1.00 68.88 84 ARG A N 1
ATOM 611 C CA . ARG A 1 84 ? 22.962 -3.650 -35.422 1.00 68.88 84 ARG A CA 1
ATOM 612 C C . ARG A 1 84 ? 23.111 -2.681 -36.593 1.00 68.88 84 ARG A C 1
ATOM 614 O O . ARG A 1 84 ? 23.126 -3.129 -37.735 1.00 68.88 84 ARG A O 1
ATOM 621 N N . ILE A 1 85 ? 23.113 -1.379 -36.317 1.00 79.31 85 ILE A N 1
ATOM 622 C CA . ILE A 1 85 ? 23.129 -0.315 -37.333 1.00 79.31 85 ILE A CA 1
ATOM 623 C C . ILE A 1 85 ? 24.531 0.318 -37.445 1.00 79.31 85 ILE A C 1
ATOM 625 O O . ILE A 1 85 ? 24.812 0.994 -38.433 1.00 79.31 85 ILE A O 1
ATOM 629 N N . ALA A 1 86 ? 25.403 0.087 -36.459 1.00 60.00 86 ALA A N 1
ATOM 630 C CA . ALA A 1 86 ? 26.828 0.426 -36.487 1.00 60.00 86 ALA A CA 1
ATOM 631 C C . ALA A 1 86 ? 27.657 -0.692 -37.135 1.00 60.00 86 ALA A C 1
ATOM 633 O O . ALA A 1 86 ? 28.648 -0.349 -37.818 1.00 60.00 86 ALA A O 1
#

Secondary structure (DSSP, 8-state):
-HHHHHHHHHHHHHHHHHHHHHHHT--HHHHTTT-HHHHHHHHHHHHHHHHHHHHHHHHHHHHHHHHHHHHHHHHHHHHHHHTTT-

Radius of gyration: 22.08 Å; chains: 1; bounding box: 47×13×67 Å

pLDDT: mean 77.44, std 11.89, range [49.09, 93.12]

Foldseek 3Di:
DVLVVLLVVLVVQLVVLVVVVVVVVPDCPPPCPPPVVVNVVVVVVSVVVSVVSNVVSVVSNVVSVVVVVVVVVVVVVVVVVVVVVD